Protein AF-A0A850PBF0-F1 (afdb_monomer)

Mean predicted aligned error: 7.0 Å

Sequence (100 aa):
LLALDLDPALPAMRAHGVPELAAVLRGERSLPDAAAAAIAATGRYTKRQATWFAHHPLAAPSATMLLPHRFDLNAQQSERSGGKIVSFVIKQIDAALAPA

Structure (mmCIF, N/CA/C/O backbone):
data_AF-A0A850PBF0-F1
#
_entry.id   AF-A0A850PBF0-F1
#
loop_
_atom_site.group_PDB
_atom_site.id
_atom_site.type_symbol
_atom_site.label_atom_id
_atom_site.label_alt_id
_atom_site.label_comp_id
_atom_site.label_asym_id
_atom_site.label_entity_id
_atom_site.label_seq_id
_atom_site.pdbx_PDB_ins_code
_atom_site.Cartn_x
_atom_site.Cartn_y
_atom_site.Cartn_z
_atom_site.occupancy
_atom_site.B_iso_or_equiv
_atom_site.auth_seq_id
_atom_site.auth_com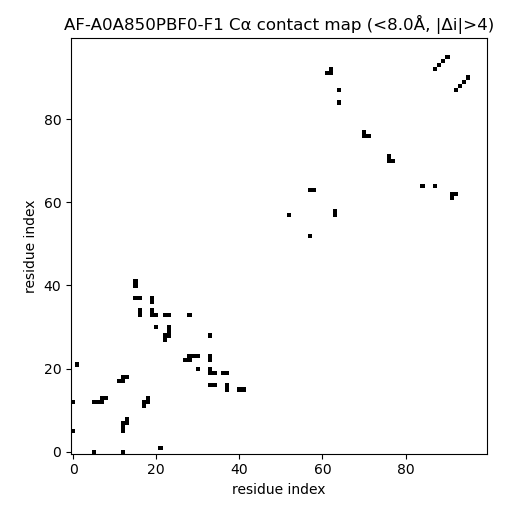p_id
_atom_site.auth_asym_id
_atom_site.auth_atom_id
_atom_site.pdbx_PDB_model_num
ATOM 1 N N . LEU A 1 1 ? -17.783 -7.258 3.471 1.00 87.12 1 LEU A N 1
ATOM 2 C CA . LEU A 1 1 ? -16.780 -8.206 4.012 1.00 87.12 1 LEU A CA 1
ATOM 3 C C . LEU A 1 1 ? -17.152 -8.671 5.411 1.00 87.12 1 LEU A C 1
ATOM 5 O O . LEU A 1 1 ? -17.417 -9.846 5.559 1.00 87.12 1 LEU A O 1
ATOM 9 N N . LEU A 1 2 ? -17.255 -7.786 6.407 1.00 89.00 2 LEU A N 1
ATOM 10 C CA . LEU A 1 2 ? -17.574 -8.190 7.791 1.00 89.00 2 LEU A CA 1
ATOM 11 C C . LEU A 1 2 ? -18.924 -8.903 7.937 1.00 89.00 2 LEU A C 1
ATOM 13 O O . LEU A 1 2 ? -19.013 -9.894 8.642 1.00 89.00 2 LEU A O 1
ATOM 17 N N . ALA A 1 3 ? -19.943 -8.461 7.200 1.00 93.75 3 ALA A N 1
ATOM 18 C CA . ALA A 1 3 ? -21.248 -9.124 7.174 1.00 93.75 3 ALA A CA 1
ATOM 19 C C . ALA A 1 3 ? -21.227 -10.552 6.586 1.00 93.75 3 ALA A C 1
ATOM 21 O O . ALA A 1 3 ? -22.225 -11.251 6.678 1.00 93.75 3 ALA A O 1
ATOM 22 N N . LEU A 1 4 ? -20.124 -10.969 5.951 1.00 94.75 4 LEU A N 1
ATOM 23 C CA . LEU A 1 4 ? -19.960 -12.311 5.383 1.00 94.75 4 LEU A CA 1
ATOM 24 C C . LEU A 1 4 ? -19.273 -13.287 6.355 1.00 94.75 4 LEU A C 1
ATOM 26 O O . LEU A 1 4 ? -19.035 -14.420 5.960 1.00 94.75 4 LEU A O 1
ATOM 30 N N . ASP A 1 5 ? -18.911 -12.834 7.564 1.00 91.94 5 ASP A N 1
ATOM 31 C CA . ASP A 1 5 ? -18.251 -13.627 8.617 1.00 91.94 5 ASP A CA 1
ATOM 32 C C . ASP A 1 5 ? -17.091 -14.502 8.102 1.00 91.94 5 ASP A C 1
ATOM 34 O O . ASP A 1 5 ? -16.985 -15.702 8.342 1.00 91.94 5 ASP A O 1
ATOM 38 N N . LEU A 1 6 ? -16.234 -13.880 7.291 1.00 94.06 6 LEU A N 1
ATOM 39 C CA . LEU A 1 6 ? -15.122 -14.551 6.630 1.00 94.06 6 LEU A CA 1
ATOM 40 C C . LEU A 1 6 ? -13.990 -14.844 7.616 1.00 94.06 6 LEU A C 1
ATOM 42 O O . LEU A 1 6 ? -13.646 -13.992 8.436 1.00 94.06 6 LEU A O 1
ATOM 46 N N . ASP A 1 7 ? -13.330 -15.992 7.437 1.00 93.88 7 ASP A N 1
ATOM 47 C CA . ASP A 1 7 ? -12.102 -16.331 8.160 1.00 93.88 7 ASP A CA 1
ATOM 48 C C . ASP A 1 7 ? -11.065 -15.185 8.030 1.00 93.88 7 ASP A C 1
ATOM 50 O O . ASP A 1 7 ? -10.686 -14.815 6.907 1.00 93.88 7 ASP A O 1
ATOM 54 N N . PRO A 1 8 ? -10.574 -14.618 9.152 1.00 91.00 8 PRO A N 1
ATOM 55 C CA . PRO A 1 8 ? -9.563 -13.562 9.156 1.00 91.00 8 PRO A CA 1
ATOM 56 C C . PRO A 1 8 ? -8.264 -13.900 8.404 1.00 91.00 8 PRO A C 1
ATOM 58 O O . PRO A 1 8 ? -7.544 -12.990 7.985 1.00 91.00 8 PRO A O 1
ATOM 61 N N . ALA A 1 9 ? -7.944 -15.184 8.210 1.00 93.75 9 ALA A N 1
ATOM 62 C CA . ALA A 1 9 ? -6.771 -15.626 7.457 1.00 93.75 9 ALA A CA 1
ATOM 63 C C . ALA A 1 9 ? -6.901 -15.403 5.937 1.00 93.75 9 ALA A C 1
ATOM 65 O O . ALA A 1 9 ? -5.890 -15.397 5.213 1.00 93.75 9 ALA A O 1
ATOM 66 N N . LEU A 1 10 ? -8.116 -15.174 5.427 1.00 96.81 10 LEU A N 1
ATOM 67 C CA . LEU A 1 10 ? -8.352 -14.999 3.997 1.00 96.81 10 LEU A CA 1
ATOM 68 C C . LEU A 1 10 ? -7.648 -13.744 3.453 1.00 96.81 10 LEU A C 1
ATOM 70 O O . LEU A 1 10 ? -7.592 -12.715 4.131 1.00 96.81 10 LEU A O 1
ATOM 74 N N . PRO A 1 11 ? -7.121 -13.778 2.211 1.00 96.12 11 PRO A N 1
ATOM 75 C CA . PRO A 1 11 ? -6.395 -12.645 1.632 1.00 96.12 11 PRO A CA 1
ATOM 76 C C . PRO A 1 11 ? -7.182 -11.331 1.659 1.00 96.12 11 PRO A C 1
ATOM 78 O O . PRO A 1 11 ? -6.623 -10.289 1.992 1.00 96.12 11 PRO A O 1
ATOM 81 N N . ALA A 1 12 ? -8.489 -11.389 1.383 1.00 95.62 12 ALA A N 1
ATOM 82 C CA . ALA A 1 12 ? -9.365 -10.221 1.419 1.00 95.62 12 ALA A CA 1
ATOM 83 C C . ALA A 1 12 ? -9.440 -9.582 2.817 1.00 95.62 12 ALA A C 1
ATOM 85 O O . ALA A 1 12 ? -9.476 -8.360 2.930 1.00 95.62 12 ALA A O 1
ATOM 86 N N . MET A 1 13 ? -9.403 -10.390 3.880 1.00 97.00 13 MET A N 1
ATOM 87 C CA . MET A 1 13 ? -9.459 -9.912 5.267 1.00 97.00 13 MET A CA 1
ATOM 88 C C . MET A 1 13 ? -8.129 -9.312 5.742 1.00 97.00 13 MET A C 1
ATOM 90 O O . MET A 1 13 ? -8.107 -8.518 6.680 1.00 97.00 13 MET A O 1
ATOM 94 N N . ARG A 1 14 ? -7.026 -9.635 5.057 1.00 95.06 14 ARG A N 1
ATOM 95 C CA . ARG A 1 14 ? -5.679 -9.098 5.314 1.00 95.06 14 ARG A CA 1
ATOM 96 C C . ARG A 1 14 ? -5.305 -7.916 4.413 1.00 95.06 14 ARG A C 1
ATOM 98 O O . ARG A 1 14 ? -4.186 -7.403 4.508 1.00 95.06 14 ARG A O 1
ATOM 105 N N . ALA A 1 15 ? -6.204 -7.489 3.527 1.00 95.75 15 ALA A N 1
ATOM 106 C CA . ALA A 1 15 ? -5.985 -6.310 2.699 1.00 95.75 15 ALA A CA 1
ATOM 107 C C . ALA A 1 15 ? -5.802 -5.067 3.583 1.00 95.75 15 ALA A C 1
ATOM 109 O O . ALA A 1 15 ? -6.428 -4.930 4.630 1.00 95.75 15 ALA A O 1
ATOM 110 N N . HIS A 1 16 ? -4.912 -4.164 3.179 1.00 95.81 16 HIS A N 1
ATOM 111 C CA . HIS A 1 16 ? -4.548 -3.009 4.001 1.00 95.81 16 HIS A CA 1
ATOM 112 C C . HIS A 1 16 ? -5.766 -2.091 4.139 1.00 95.81 16 HIS A C 1
ATOM 114 O O . HIS A 1 16 ? -6.431 -1.805 3.146 1.00 95.81 16 HIS A O 1
ATOM 120 N N . GLY A 1 17 ? -6.086 -1.663 5.359 1.00 95.44 17 GLY A N 1
ATOM 121 C CA . GLY A 1 17 ? -7.296 -0.902 5.666 1.00 95.44 17 GLY A CA 1
ATOM 122 C C . GLY A 1 17 ? -8.476 -1.770 6.1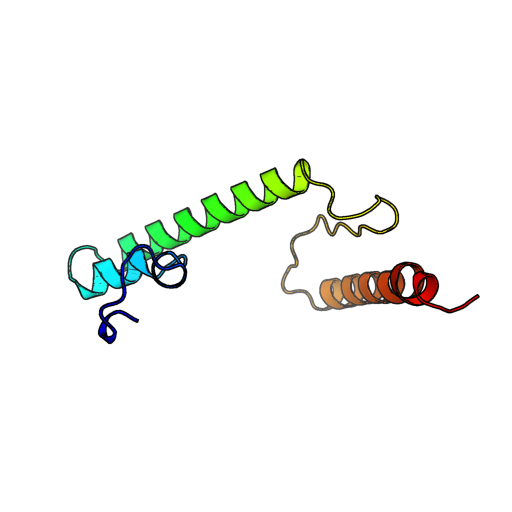09 1.00 95.44 17 GLY A C 1
ATOM 123 O O . GLY A 1 17 ? -9.304 -1.292 6.881 1.00 95.44 17 GLY A O 1
ATOM 124 N N . VAL A 1 18 ? -8.564 -3.040 5.691 1.00 97.00 18 VAL A N 1
ATOM 125 C CA . VAL A 1 18 ? -9.649 -3.940 6.122 1.00 97.00 18 VAL A CA 1
ATOM 126 C C . VAL A 1 18 ? -9.601 -4.222 7.627 1.00 97.00 18 VAL A C 1
ATOM 128 O O . VAL A 1 18 ? -10.613 -3.964 8.283 1.00 97.00 18 VAL A O 1
ATOM 131 N N . PRO A 1 19 ? -8.487 -4.694 8.224 1.00 96.31 19 PRO A N 1
ATOM 132 C CA . PRO A 1 19 ? -8.447 -4.932 9.664 1.00 96.31 19 PRO A CA 1
ATOM 133 C C . PRO A 1 19 ? -8.558 -3.629 10.468 1.00 96.31 19 PRO A C 1
ATOM 135 O O . PRO A 1 19 ? -9.167 -3.626 11.538 1.00 96.31 19 PRO A O 1
ATOM 138 N N . GLU A 1 20 ? -8.032 -2.513 9.954 1.00 97.56 20 GLU A N 1
ATOM 139 C CA . GLU A 1 20 ? -8.120 -1.209 10.611 1.00 97.56 20 GLU A CA 1
ATOM 140 C C . GLU A 1 20 ? -9.556 -0.676 10.665 1.00 97.56 20 GLU A C 1
ATOM 142 O O . GLU A 1 20 ? -10.015 -0.285 11.736 1.00 97.56 20 GLU A O 1
ATOM 147 N N . LEU A 1 21 ? -10.288 -0.699 9.547 1.00 97.19 21 LEU A N 1
ATOM 148 C CA . LEU A 1 21 ? -11.689 -0.265 9.505 1.00 97.19 21 LEU A CA 1
ATOM 149 C C . LEU A 1 21 ? -12.611 -1.243 10.236 1.00 97.19 21 LEU A C 1
ATOM 151 O O . LEU A 1 21 ? -13.586 -0.824 10.857 1.00 97.19 21 LEU A O 1
ATOM 155 N N . ALA A 1 22 ? -12.293 -2.537 10.219 1.00 96.25 22 ALA A N 1
ATOM 156 C CA . ALA A 1 22 ? -13.036 -3.526 10.985 1.00 96.25 22 ALA A CA 1
ATOM 157 C C . ALA A 1 22 ? -12.965 -3.269 12.497 1.00 96.25 22 ALA A C 1
ATOM 159 O O . ALA A 1 22 ? -13.982 -3.391 13.175 1.00 96.25 22 ALA A O 1
ATOM 160 N N . ALA A 1 23 ? -11.803 -2.857 13.014 1.00 96.25 23 ALA A N 1
ATOM 161 C CA . ALA A 1 23 ? -11.654 -2.472 14.417 1.00 96.25 23 ALA A CA 1
ATOM 162 C C . ALA A 1 23 ? -12.512 -1.244 14.779 1.00 96.25 23 ALA A C 1
ATOM 164 O O . ALA A 1 23 ? -13.099 -1.205 15.857 1.00 96.25 23 ALA A O 1
ATOM 165 N N . VAL A 1 24 ? -12.653 -0.273 13.866 1.00 98.19 24 VAL A N 1
ATOM 166 C CA . VAL A 1 24 ? -13.555 0.880 14.061 1.00 98.19 24 VAL A CA 1
ATOM 167 C C . VAL A 1 24 ? -15.008 0.427 14.145 1.00 98.19 24 VAL A C 1
ATOM 169 O O . VAL A 1 24 ? -15.724 0.817 15.061 1.00 98.19 24 VAL A O 1
ATOM 172 N N . LEU A 1 25 ? -15.4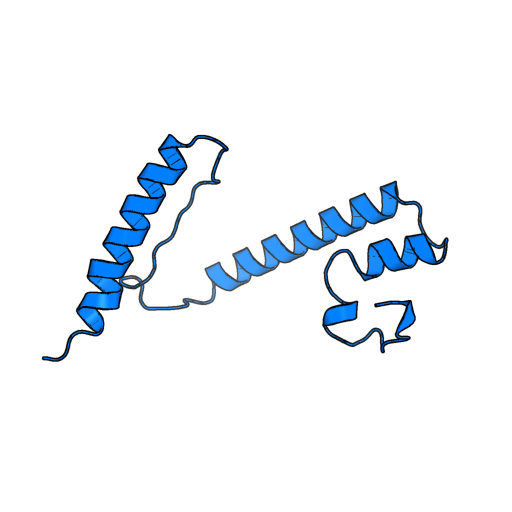38 -0.434 13.220 1.00 96.81 25 LEU A N 1
ATOM 173 C CA . LEU A 1 25 ? -16.814 -0.938 13.182 1.00 96.81 25 LEU A CA 1
AT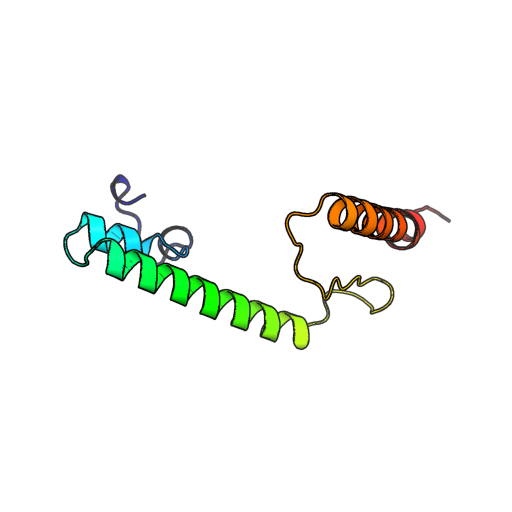OM 174 C C . LEU A 1 25 ? -17.171 -1.796 14.404 1.00 96.81 25 LEU A C 1
ATOM 176 O O . LEU A 1 25 ? -18.343 -1.880 14.759 1.00 96.81 25 LEU A O 1
ATOM 180 N N . ARG A 1 26 ? -16.175 -2.398 15.065 1.00 95.19 26 ARG A N 1
ATOM 181 C CA . ARG A 1 26 ? -16.339 -3.115 16.339 1.00 95.19 26 ARG A CA 1
ATOM 182 C C . ARG A 1 26 ? -16.186 -2.228 17.582 1.00 95.19 26 ARG A C 1
ATOM 184 O O .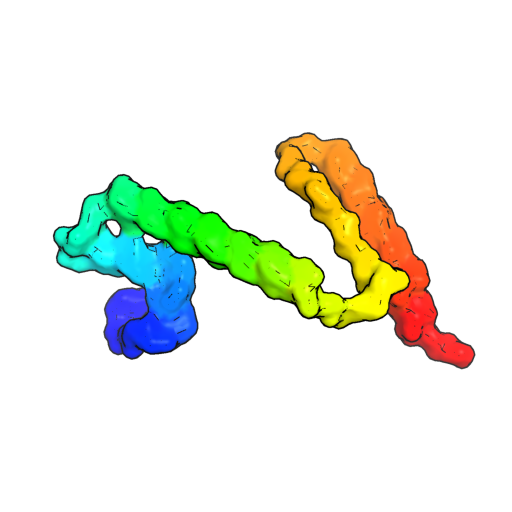 ARG A 1 26 ? -16.346 -2.724 18.690 1.00 95.19 26 ARG A O 1
ATOM 191 N N . GLY A 1 27 ? -15.876 -0.939 17.427 1.00 97.12 27 GLY A N 1
ATOM 192 C CA . GLY A 1 27 ? -15.642 -0.021 18.549 1.00 97.12 27 GLY A CA 1
ATOM 193 C C . GLY A 1 27 ? -14.307 -0.228 19.279 1.00 97.12 27 GLY A C 1
ATOM 194 O O . GLY A 1 27 ? -14.106 0.323 20.355 1.00 97.12 27 GLY A O 1
ATOM 195 N N . GLU A 1 28 ? -13.380 -0.997 18.705 1.00 97.56 28 GLU A N 1
ATOM 196 C CA . GLU A 1 28 ? -12.071 -1.323 19.294 1.00 97.56 28 GLU A CA 1
ATOM 197 C C . GLU A 1 28 ? -11.032 -0.215 19.077 1.00 97.56 28 GLU A C 1
ATOM 199 O O . GLU A 1 28 ? -9.988 -0.187 19.730 1.00 97.56 28 GLU A O 1
ATOM 204 N N . ARG A 1 29 ? -11.272 0.674 18.107 1.00 97.12 29 ARG A N 1
ATOM 205 C CA . ARG A 1 29 ? -10.339 1.732 17.719 1.00 97.12 29 ARG A CA 1
ATOM 206 C C . ARG A 1 29 ? -11.082 2.962 17.207 1.00 97.12 29 ARG A C 1
ATOM 208 O O . ARG A 1 29 ? -12.108 2.838 16.543 1.00 97.12 29 ARG A O 1
ATOM 215 N N . SER A 1 30 ? -10.531 4.149 17.459 1.00 98.50 30 SER A N 1
ATOM 216 C CA . SER A 1 30 ? -11.026 5.386 16.854 1.00 98.50 30 SER A CA 1
ATOM 217 C C . SER A 1 30 ? -10.744 5.424 15.343 1.00 98.50 30 SER A C 1
ATOM 219 O O . SER A 1 30 ? -9.781 4.826 14.853 1.00 98.50 30 SER A O 1
ATOM 221 N N . LEU A 1 31 ? -11.563 6.154 14.581 1.00 98.38 31 LEU A N 1
ATOM 222 C CA . LEU A 1 31 ? -11.326 6.3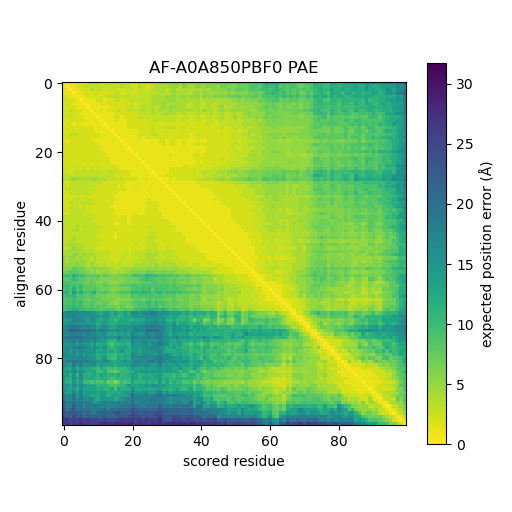39 13.147 1.00 98.38 31 LEU A CA 1
ATOM 223 C C . LEU A 1 31 ? -9.960 7.004 12.846 1.00 98.38 31 LEU A C 1
ATOM 225 O O . LEU A 1 31 ? -9.264 6.505 11.958 1.00 98.38 31 LEU A O 1
ATOM 229 N N . PRO A 1 32 ? -9.518 8.053 13.578 1.00 98.50 32 PRO A N 1
ATOM 230 C CA . PRO A 1 32 ? -8.181 8.626 13.398 1.00 98.50 32 PRO A CA 1
ATOM 231 C C . PRO A 1 32 ? -7.043 7.620 13.617 1.00 98.50 32 PRO A C 1
ATOM 233 O O . PRO A 1 32 ? -6.128 7.538 12.794 1.00 98.50 32 PRO A O 1
ATOM 236 N N . ASP A 1 33 ? -7.116 6.803 14.671 1.00 98.38 33 ASP A N 1
ATOM 237 C CA . ASP A 1 33 ? -6.073 5.811 14.962 1.00 98.38 33 ASP A CA 1
ATOM 238 C C . ASP A 1 33 ? -6.054 4.692 13.914 1.00 98.38 33 ASP A C 1
ATOM 240 O O . ASP A 1 33 ? -4.995 4.186 13.532 1.00 98.38 33 ASP A O 1
ATOM 244 N N . ALA A 1 34 ? -7.229 4.292 13.421 1.00 98.38 34 ALA A N 1
ATOM 245 C CA . ALA A 1 34 ? -7.343 3.325 12.337 1.00 98.38 34 ALA A CA 1
ATOM 246 C C . ALA A 1 34 ? -6.731 3.859 11.036 1.00 98.38 34 ALA A C 1
ATOM 248 O O . ALA A 1 34 ? -5.975 3.139 10.381 1.00 98.38 34 ALA A O 1
ATOM 249 N N . ALA A 1 35 ? -6.983 5.127 10.700 1.00 98.19 35 ALA A N 1
ATOM 250 C CA . ALA A 1 35 ? -6.381 5.77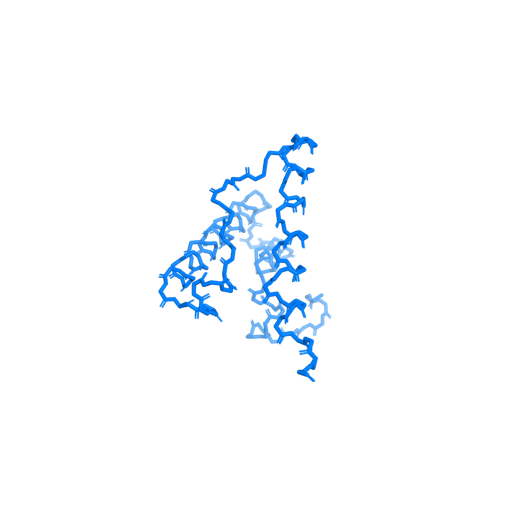8 9.541 1.00 98.19 35 ALA A CA 1
ATOM 251 C C . ALA A 1 35 ? -4.849 5.832 9.653 1.00 98.19 35 ALA A C 1
ATOM 253 O O . ALA A 1 35 ? -4.148 5.436 8.718 1.00 98.19 35 ALA A O 1
ATOM 254 N N . ALA A 1 36 ? -4.317 6.240 10.810 1.00 98.19 36 ALA A N 1
ATOM 255 C CA . ALA A 1 36 ? -2.875 6.265 11.053 1.00 98.19 36 ALA A CA 1
ATOM 256 C C . ALA A 1 36 ? -2.242 4.869 10.903 1.00 98.19 36 ALA A C 1
ATOM 258 O O . ALA A 1 36 ? -1.200 4.711 10.257 1.00 98.19 36 ALA A O 1
ATOM 259 N N . ALA A 1 37 ? -2.898 3.835 11.437 1.00 97.69 37 ALA A N 1
ATOM 260 C CA . ALA A 1 37 ? -2.440 2.456 11.307 1.00 97.69 37 ALA A CA 1
ATOM 261 C C . ALA A 1 37 ? -2.439 1.965 9.850 1.00 97.69 37 ALA A C 1
ATOM 263 O O . ALA A 1 37 ? -1.455 1.352 9.425 1.00 97.69 37 ALA A O 1
ATOM 264 N N . ALA A 1 38 ? -3.486 2.279 9.080 1.00 97.56 38 ALA A N 1
ATOM 265 C CA . ALA A 1 38 ? -3.603 1.894 7.676 1.00 97.56 38 ALA A CA 1
ATOM 266 C C . ALA A 1 38 ? -2.531 2.581 6.813 1.00 97.56 38 ALA A C 1
ATOM 268 O O . ALA A 1 38 ? -1.868 1.926 6.007 1.00 97.56 38 ALA A O 1
ATOM 269 N N . ILE A 1 39 ? -2.278 3.878 7.036 1.00 97.94 39 ILE A N 1
ATOM 270 C CA . ILE A 1 39 ? -1.188 4.620 6.379 1.00 97.94 39 ILE A CA 1
ATOM 271 C C . ILE A 1 39 ? 0.159 3.952 6.676 1.00 97.94 39 ILE A C 1
ATOM 273 O O . ILE A 1 39 ? 0.945 3.682 5.762 1.00 97.94 39 ILE A O 1
ATOM 277 N N . ALA A 1 40 ? 0.420 3.630 7.945 1.00 97.69 40 ALA A N 1
ATOM 278 C CA . ALA A 1 40 ? 1.657 2.969 8.339 1.00 97.69 40 ALA A CA 1
ATOM 279 C C . ALA A 1 40 ? 1.790 1.563 7.719 1.00 97.69 40 ALA A C 1
ATOM 281 O O . ALA A 1 40 ? 2.886 1.172 7.310 1.00 97.69 40 ALA A O 1
ATOM 282 N N . ALA A 1 41 ? 0.694 0.802 7.617 1.00 97.00 41 ALA A N 1
ATOM 283 C CA . ALA A 1 41 ? 0.672 -0.508 6.968 1.00 97.00 41 ALA A CA 1
ATOM 284 C C . ALA A 1 41 ? 1.035 -0.413 5.479 1.00 97.00 41 ALA A C 1
ATOM 286 O O . ALA A 1 41 ? 1.923 -1.142 5.026 1.00 97.00 41 ALA A O 1
ATOM 287 N N . THR A 1 42 ? 0.439 0.538 4.758 1.00 97.38 42 THR A N 1
ATOM 288 C CA . THR A 1 42 ? 0.763 0.840 3.356 1.00 97.38 42 THR A CA 1
ATOM 289 C C . THR A 1 42 ? 2.224 1.240 3.194 1.00 97.38 42 THR A C 1
ATOM 291 O O . THR A 1 42 ? 2.924 0.658 2.370 1.00 97.38 42 THR A O 1
ATOM 294 N N . GLY A 1 43 ? 2.745 2.136 4.039 1.00 97.12 43 GLY A N 1
ATOM 295 C CA . GLY A 1 43 ? 4.161 2.517 4.007 1.00 97.12 43 GLY A CA 1
ATOM 296 C C . GLY A 1 43 ? 5.111 1.328 4.208 1.00 97.12 43 GLY A C 1
ATOM 297 O O . GLY A 1 43 ? 6.083 1.167 3.463 1.00 97.12 43 GLY A O 1
ATOM 298 N N . ARG A 1 44 ? 4.812 0.439 5.170 1.00 97.19 44 ARG A N 1
ATOM 299 C CA . ARG A 1 44 ? 5.584 -0.800 5.385 1.00 97.19 44 ARG A CA 1
ATOM 300 C C . ARG A 1 44 ? 5.542 -1.720 4.164 1.00 97.19 44 ARG A C 1
ATOM 302 O O . ARG A 1 44 ? 6.564 -2.316 3.829 1.00 97.19 44 ARG A O 1
ATOM 309 N N . TYR A 1 45 ? 4.390 -1.854 3.513 1.00 96.81 45 TYR A N 1
ATOM 310 C CA . TYR A 1 45 ? 4.254 -2.680 2.315 1.00 96.81 45 TYR A CA 1
ATOM 311 C C . TYR A 1 45 ? 5.009 -2.114 1.121 1.00 96.81 45 TYR A C 1
ATOM 313 O O . TYR A 1 45 ? 5.778 -2.850 0.508 1.00 96.81 45 TYR A O 1
ATOM 321 N N . THR A 1 46 ? 4.904 -0.810 0.870 1.00 95.81 46 THR A N 1
ATOM 322 C CA . THR A 1 46 ? 5.681 -0.129 -0.170 1.00 95.81 46 THR A CA 1
ATOM 323 C C . THR A 1 46 ? 7.182 -0.325 0.037 1.00 95.81 46 THR A C 1
ATOM 325 O O . THR A 1 46 ? 7.900 -0.633 -0.912 1.00 95.81 46 THR A O 1
ATOM 328 N N . LYS A 1 47 ? 7.673 -0.242 1.284 1.00 96.31 47 LYS A N 1
ATOM 329 C CA . LYS A 1 47 ? 9.082 -0.535 1.595 1.00 96.31 47 LYS A CA 1
ATOM 330 C C . LYS A 1 47 ? 9.455 -1.980 1.258 1.00 96.31 47 LYS A C 1
ATOM 332 O O . LYS A 1 47 ? 10.494 -2.204 0.646 1.00 96.31 47 LYS A O 1
ATOM 337 N N . ARG A 1 48 ? 8.610 -2.954 1.618 1.00 97.12 48 ARG A N 1
ATOM 338 C CA . ARG A 1 48 ? 8.838 -4.365 1.261 1.00 97.12 48 ARG A CA 1
ATOM 339 C C . ARG A 1 48 ? 8.854 -4.576 -0.251 1.00 97.12 48 ARG A C 1
ATOM 341 O O . ARG A 1 48 ? 9.732 -5.285 -0.722 1.00 97.12 48 ARG A O 1
ATOM 348 N N . GLN A 1 49 ? 7.940 -3.955 -0.999 1.00 96.19 49 GLN A N 1
ATOM 349 C CA . GLN A 1 49 ? 7.941 -4.024 -2.463 1.00 96.19 49 GLN A CA 1
ATOM 350 C C . GLN A 1 49 ? 9.232 -3.450 -3.049 1.00 96.19 49 GLN A C 1
ATOM 352 O O . GLN A 1 49 ? 9.866 -4.110 -3.865 1.00 96.19 49 GLN A O 1
ATOM 357 N N . ALA A 1 50 ? 9.665 -2.274 -2.586 1.00 92.25 50 ALA A N 1
ATOM 358 C CA . ALA A 1 50 ? 10.920 -1.672 -3.027 1.00 92.25 50 ALA A CA 1
ATOM 359 C C . ALA A 1 50 ? 12.120 -2.595 -2.756 1.00 92.25 50 ALA A C 1
ATOM 361 O O . ALA A 1 50 ? 12.932 -2.828 -3.648 1.00 92.25 50 ALA A O 1
ATOM 362 N N . THR A 1 51 ? 12.205 -3.177 -1.554 1.00 95.88 51 THR A N 1
ATOM 363 C CA . THR A 1 51 ? 13.243 -4.165 -1.230 1.00 95.88 51 THR A CA 1
ATOM 364 C C . THR A 1 51 ? 13.149 -5.400 -2.120 1.00 95.88 51 THR A C 1
ATOM 366 O O . THR A 1 51 ? 14.177 -5.869 -2.593 1.00 95.88 51 THR A O 1
ATOM 369 N N . TRP A 1 52 ? 11.952 -5.932 -2.369 1.00 96.44 52 TRP A N 1
ATOM 370 C CA . TRP A 1 52 ? 11.782 -7.118 -3.202 1.00 96.44 52 TRP A CA 1
ATOM 371 C C . TRP A 1 52 ? 12.263 -6.856 -4.634 1.00 96.44 52 TRP A C 1
ATOM 373 O O . TRP A 1 52 ? 13.148 -7.568 -5.099 1.00 96.44 52 TRP A O 1
ATOM 383 N N . PHE A 1 53 ? 11.799 -5.780 -5.280 1.00 92.31 53 PHE A N 1
ATOM 384 C CA . PHE A 1 53 ? 12.215 -5.425 -6.643 1.00 92.31 53 PHE A CA 1
ATOM 385 C C . PHE A 1 53 ? 13.712 -5.120 -6.761 1.00 92.31 53 PHE A C 1
ATOM 387 O O . PHE A 1 53 ? 14.318 -5.460 -7.771 1.00 92.31 53 PHE A O 1
ATOM 394 N N . ALA A 1 54 ? 14.333 -4.533 -5.732 1.00 89.50 54 ALA A N 1
ATOM 395 C CA . ALA A 1 54 ? 15.774 -4.274 -5.735 1.00 89.50 54 ALA A CA 1
ATOM 396 C C . ALA A 1 54 ? 16.627 -5.558 -5.768 1.00 89.50 54 ALA A C 1
ATOM 398 O O . ALA A 1 54 ? 17.767 -5.513 -6.219 1.00 89.50 54 ALA A O 1
ATOM 399 N N . HIS A 1 55 ? 16.085 -6.689 -5.305 1.00 93.62 55 HIS A N 1
ATOM 400 C CA . HIS A 1 55 ? 16.808 -7.964 -5.222 1.00 93.62 55 HIS A CA 1
ATOM 401 C C . HIS A 1 55 ? 16.260 -9.049 -6.161 1.00 93.62 55 HIS A C 1
ATOM 403 O O . HIS A 1 55 ? 16.831 -10.133 -6.221 1.00 93.62 55 HIS A O 1
ATOM 409 N N . HIS A 1 56 ? 15.168 -8.783 -6.883 1.00 93.56 56 HIS A N 1
ATOM 410 C CA . HIS A 1 56 ? 14.507 -9.757 -7.755 1.00 93.56 56 HIS A CA 1
ATOM 411 C C . HIS A 1 56 ? 14.287 -9.147 -9.144 1.00 93.56 56 HIS A C 1
ATOM 413 O O . HIS A 1 56 ? 13.262 -8.499 -9.378 1.00 93.56 56 HIS A O 1
ATOM 419 N N . PRO A 1 57 ? 15.241 -9.338 -10.075 1.00 90.75 57 PRO A N 1
ATOM 420 C CA . PRO A 1 57 ? 15.062 -8.936 -11.463 1.00 90.75 57 PRO A CA 1
ATOM 421 C C . PRO A 1 57 ? 13.822 -9.616 -12.055 1.00 90.75 57 PRO A C 1
ATOM 423 O O . PRO A 1 57 ? 13.698 -10.837 -12.005 1.00 90.75 57 PRO A O 1
ATOM 426 N N . LEU A 1 58 ? 12.905 -8.827 -12.615 1.00 89.81 58 LEU A N 1
ATOM 427 C CA . LEU A 1 58 ? 11.700 -9.346 -13.275 1.00 89.81 58 LEU A CA 1
ATOM 428 C C . LEU A 1 58 ? 11.970 -9.813 -14.712 1.00 89.81 58 LEU A C 1
ATOM 430 O O . LEU A 1 58 ? 11.258 -10.668 -15.229 1.00 89.81 58 LEU A O 1
ATOM 434 N N . ALA A 1 59 ? 12.970 -9.217 -15.361 1.00 89.88 59 ALA A N 1
ATOM 435 C CA . ALA A 1 59 ? 13.361 -9.476 -16.739 1.00 89.88 59 ALA A CA 1
ATOM 436 C C . ALA A 1 59 ? 14.845 -9.123 -16.938 1.00 89.88 59 ALA A C 1
ATOM 438 O O . ALA A 1 59 ? 15.504 -8.599 -16.034 1.00 89.88 59 ALA A O 1
ATOM 439 N N . ALA A 1 60 ? 15.374 -9.372 -18.139 1.00 89.25 60 ALA A N 1
ATOM 440 C CA . ALA A 1 60 ? 16.693 -8.876 -18.519 1.00 89.25 60 ALA A CA 1
ATOM 441 C C . ALA A 1 60 ? 16.754 -7.334 -18.400 1.00 89.25 60 ALA A C 1
ATOM 443 O O . ALA A 1 60 ? 15.737 -6.666 -18.620 1.00 89.25 60 ALA A O 1
ATOM 444 N N . PRO A 1 61 ? 17.927 -6.731 -18.117 1.00 87.38 61 PRO A N 1
ATOM 445 C CA . PRO A 1 61 ? 18.053 -5.275 -18.008 1.00 87.38 61 PRO A CA 1
ATOM 446 C C . PRO A 1 61 ? 17.565 -4.517 -19.252 1.00 87.38 61 PRO A C 1
ATOM 448 O O . PRO A 1 61 ? 16.948 -3.465 -19.131 1.00 87.38 61 PRO A O 1
ATOM 451 N N . SER A 1 62 ? 17.775 -5.078 -20.447 1.00 86.19 62 SER A N 1
ATOM 452 C CA . SER A 1 62 ? 17.303 -4.519 -21.723 1.00 86.19 62 SER A CA 1
ATOM 453 C C . SER A 1 62 ? 15.778 -4.546 -21.893 1.00 86.19 62 SER A C 1
ATOM 455 O O . SER A 1 62 ? 15.240 -3.782 -22.693 1.00 86.19 62 SER A O 1
ATOM 457 N N . ALA A 1 63 ? 15.089 -5.403 -21.141 1.00 87.75 63 ALA A N 1
ATOM 458 C CA . ALA A 1 63 ? 13.636 -5.547 -21.108 1.00 87.75 63 ALA A CA 1
ATOM 459 C C . ALA A 1 63 ? 13.028 -4.952 -19.823 1.00 87.75 63 ALA A C 1
ATOM 461 O O . ALA A 1 63 ? 11.907 -5.285 -19.450 1.00 87.75 63 ALA A O 1
ATOM 462 N N . THR A 1 64 ? 13.760 -4.070 -19.134 1.00 88.75 64 THR A N 1
ATOM 463 C CA . THR A 1 64 ? 13.300 -3.405 -17.912 1.00 88.75 64 THR A CA 1
ATOM 464 C C . THR A 1 64 ? 13.347 -1.889 -18.086 1.00 88.75 64 THR A C 1
ATOM 466 O O . THR A 1 64 ? 14.390 -1.323 -18.403 1.00 88.75 64 THR A O 1
ATOM 469 N N . MET A 1 65 ? 12.228 -1.211 -17.822 1.00 86.75 65 MET A N 1
ATOM 470 C CA . MET A 1 65 ? 12.166 0.250 -17.736 1.00 86.75 65 MET A CA 1
ATOM 471 C C . MET A 1 65 ? 11.910 0.673 -16.289 1.00 86.75 65 MET A C 1
ATOM 473 O O . MET A 1 65 ? 10.862 0.369 -15.724 1.00 86.75 65 MET A O 1
ATOM 477 N N . LEU A 1 66 ? 12.851 1.414 -15.702 1.00 84.75 66 LEU A N 1
ATOM 478 C CA . LEU A 1 66 ? 12.686 2.033 -14.387 1.00 84.75 66 LEU A CA 1
ATOM 479 C C . LEU A 1 66 ? 12.339 3.514 -14.546 1.00 84.75 66 LEU A C 1
ATOM 481 O O . LEU A 1 66 ? 13.033 4.256 -15.241 1.00 84.75 66 LEU A O 1
ATOM 485 N N . LEU A 1 67 ? 11.279 3.949 -13.867 1.00 83.06 67 LEU A N 1
ATOM 486 C CA . LEU A 1 67 ? 10.886 5.353 -13.761 1.00 83.06 67 LEU A CA 1
ATOM 487 C C . LEU A 1 67 ? 11.221 5.833 -12.339 1.00 83.06 67 LEU A C 1
ATOM 489 O O . LEU A 1 67 ? 10.453 5.573 -11.416 1.00 83.06 67 LEU A O 1
ATOM 493 N N . PRO A 1 68 ? 12.378 6.490 -12.122 1.00 73.62 68 PRO A N 1
ATOM 494 C CA . PRO A 1 68 ? 12.869 6.808 -10.778 1.00 73.62 68 PRO A CA 1
ATOM 495 C C . PRO A 1 68 ? 12.176 8.020 -10.136 1.00 73.62 68 PRO A C 1
ATOM 497 O O . PRO A 1 68 ? 12.447 8.347 -8.981 1.00 73.62 68 PRO A O 1
ATOM 500 N N . HIS A 1 69 ? 11.306 8.713 -10.870 1.00 73.19 69 HIS A N 1
ATOM 501 C CA . HIS A 1 69 ? 10.642 9.920 -10.397 1.00 73.19 69 HIS A CA 1
ATOM 502 C C . HIS A 1 69 ? 9.244 9.606 -9.878 1.00 73.19 69 HIS A C 1
ATOM 504 O O . HIS A 1 69 ? 8.527 8.773 -10.430 1.00 73.19 69 HIS A O 1
ATOM 510 N N . ARG A 1 70 ? 8.841 10.318 -8.823 1.00 72.81 70 ARG A N 1
ATOM 511 C CA . ARG A 1 70 ? 7.430 10.382 -8.449 1.00 72.81 70 ARG A CA 1
ATOM 512 C C . ARG A 1 70 ? 6.708 11.195 -9.512 1.00 72.81 70 ARG A C 1
ATOM 514 O O . ARG A 1 70 ? 7.190 12.263 -9.874 1.00 72.81 70 ARG A O 1
ATOM 521 N N . PHE A 1 71 ? 5.570 10.694 -9.971 1.00 72.88 71 PHE A N 1
ATOM 522 C CA . PHE A 1 71 ? 4.655 11.498 -10.765 1.00 72.88 71 PHE A CA 1
ATOM 523 C C . PHE A 1 71 ? 4.139 12.630 -9.884 1.00 72.88 71 PHE A C 1
ATOM 525 O O . PHE A 1 71 ? 3.586 12.379 -8.810 1.00 72.88 71 PHE A O 1
ATOM 532 N N . ASP A 1 72 ? 4.365 13.866 -10.307 1.00 73.19 72 ASP A N 1
ATOM 533 C CA . ASP A 1 72 ? 3.586 14.981 -9.798 1.00 73.19 72 ASP A CA 1
ATOM 534 C C . ASP A 1 72 ? 2.261 15.085 -10.578 1.00 73.19 72 ASP A C 1
ATOM 536 O O . ASP A 1 72 ? 1.959 14.281 -11.464 1.00 73.19 72 ASP A O 1
ATOM 540 N N . LEU A 1 73 ? 1.431 16.062 -10.218 1.00 71.94 73 LEU A N 1
ATOM 541 C CA . LEU A 1 73 ? 0.155 16.307 -10.894 1.00 71.94 73 LEU A CA 1
ATOM 542 C C . LEU A 1 73 ? 0.321 17.098 -12.209 1.00 71.94 73 LEU A C 1
ATOM 544 O O . LEU A 1 73 ? -0.662 17.616 -12.735 1.00 71.94 73 LEU A O 1
ATOM 548 N N . ASN A 1 74 ? 1.539 17.230 -12.749 1.00 78.00 74 ASN A N 1
ATOM 549 C CA . ASN A 1 74 ? 1.792 17.953 -13.991 1.00 78.00 74 ASN A CA 1
ATOM 550 C C . ASN A 1 74 ? 1.526 17.065 -15.217 1.00 78.00 74 ASN A C 1
ATOM 552 O O . ASN A 1 74 ? 2.188 16.047 -15.442 1.00 78.00 74 ASN A O 1
ATOM 556 N N . ALA A 1 75 ? 0.612 17.515 -16.079 1.00 75.94 75 ALA A N 1
ATOM 557 C CA . ALA A 1 75 ? 0.288 16.855 -17.341 1.00 75.94 75 ALA A CA 1
ATOM 558 C C . ALA A 1 75 ? 1.521 16.640 -18.242 1.00 75.94 75 ALA A C 1
ATOM 560 O O . ALA A 1 75 ? 1.671 15.572 -18.832 1.00 75.94 75 ALA A O 1
ATOM 561 N N . GLN A 1 76 ? 2.466 17.585 -18.270 1.00 76.94 76 GLN A N 1
ATOM 562 C CA . GLN A 1 76 ? 3.671 17.491 -19.099 1.00 76.94 76 GLN A CA 1
ATOM 563 C C . GLN A 1 76 ? 4.574 16.307 -18.701 1.00 76.94 76 GLN A C 1
ATOM 565 O O . GLN A 1 76 ? 5.219 15.690 -19.554 1.00 76.94 76 GLN A O 1
ATOM 570 N N . GLN A 1 77 ? 4.630 15.954 -17.410 1.00 70.75 77 GLN A N 1
ATOM 571 C CA . GLN A 1 77 ? 5.388 14.783 -16.955 1.00 70.75 77 GLN A CA 1
ATOM 572 C C . GLN A 1 77 ? 4.705 13.474 -17.348 1.00 70.75 77 GLN A C 1
ATOM 574 O O . GLN A 1 77 ? 5.393 12.520 -17.730 1.00 70.75 77 GLN A O 1
ATOM 579 N N . SER A 1 78 ? 3.372 13.444 -17.292 1.00 71.44 78 SER A N 1
ATOM 580 C CA . SER A 1 78 ? 2.564 12.317 -17.762 1.00 71.44 78 SER A CA 1
ATOM 581 C C . SER A 1 78 ? 2.769 12.082 -19.261 1.00 71.44 78 SER A C 1
ATOM 583 O O . SER A 1 78 ? 3.125 10.976 -19.663 1.00 71.44 78 SER A O 1
ATOM 585 N N . GLU A 1 79 ? 2.683 13.136 -20.077 1.00 78.81 79 GLU A N 1
ATOM 586 C CA . GLU A 1 79 ? 2.885 13.072 -21.531 1.00 78.81 79 GLU A CA 1
ATOM 587 C C . GLU A 1 79 ? 4.287 12.572 -21.897 1.00 78.81 79 GLU A C 1
ATOM 589 O O . GLU A 1 79 ? 4.447 11.627 -22.677 1.00 78.81 79 GLU A O 1
ATOM 594 N N . ARG A 1 80 ? 5.330 13.149 -21.282 1.00 77.50 80 ARG A N 1
ATOM 595 C CA . ARG A 1 80 ? 6.717 12.734 -21.538 1.00 77.50 80 ARG A CA 1
ATOM 596 C C . ARG A 1 80 ? 6.977 11.291 -21.104 1.00 77.50 80 ARG A C 1
ATOM 598 O O . ARG A 1 80 ? 7.733 10.582 -21.771 1.00 77.50 80 ARG A O 1
ATOM 605 N N . SER A 1 81 ? 6.401 10.859 -19.984 1.00 80.31 81 SER A N 1
ATOM 606 C CA . SER A 1 81 ? 6.554 9.483 -19.495 1.00 80.31 81 SER A CA 1
ATOM 607 C C . SER A 1 81 ? 5.785 8.497 -20.370 1.00 80.31 81 SER A C 1
ATOM 609 O O . SER A 1 81 ? 6.333 7.453 -20.716 1.00 80.31 81 SER A O 1
ATOM 611 N N . GLY A 1 82 ? 4.581 8.863 -20.818 1.00 80.25 82 GLY A N 1
ATOM 612 C CA . GLY A 1 82 ? 3.780 8.085 -21.761 1.00 80.25 82 GLY A CA 1
ATOM 613 C C . GLY A 1 82 ? 4.530 7.805 -23.061 1.00 80.25 82 GLY A C 1
ATOM 614 O O . GLY A 1 82 ? 4.648 6.649 -23.460 1.00 80.25 82 GLY A O 1
ATOM 615 N N . GLY A 1 83 ? 5.148 8.826 -23.667 1.00 83.62 83 GLY A N 1
ATOM 616 C CA . GLY A 1 83 ? 5.955 8.643 -24.880 1.00 83.62 83 GLY A CA 1
ATOM 617 C C . GLY A 1 83 ? 7.130 7.671 -24.697 1.00 83.62 83 GLY A C 1
ATOM 618 O O . GLY A 1 83 ? 7.410 6.858 -25.580 1.00 83.62 83 GLY A O 1
ATOM 619 N N . LYS A 1 84 ? 7.797 7.699 -23.533 1.00 83.25 84 LYS A N 1
ATOM 620 C CA . LYS A 1 84 ? 8.875 6.747 -23.206 1.00 83.25 84 LYS A CA 1
ATOM 621 C C . LYS A 1 84 ? 8.350 5.322 -23.053 1.00 83.25 84 LYS A C 1
ATOM 623 O O . LYS A 1 84 ? 8.955 4.410 -23.610 1.00 83.25 84 LYS A O 1
ATOM 628 N N . ILE A 1 85 ? 7.240 5.146 -22.335 1.00 86.31 85 ILE A N 1
ATOM 629 C CA . ILE A 1 85 ? 6.612 3.838 -22.114 1.00 86.31 85 ILE A CA 1
ATOM 630 C C . ILE A 1 85 ? 6.193 3.229 -23.454 1.00 86.31 85 ILE A C 1
ATOM 632 O O . ILE A 1 85 ? 6.599 2.112 -23.761 1.00 86.31 85 ILE A O 1
ATOM 636 N N . VAL A 1 86 ? 5.463 3.979 -24.286 1.00 87.12 86 VAL A N 1
ATOM 637 C CA . VAL A 1 86 ? 5.005 3.509 -25.604 1.00 87.12 86 VAL A CA 1
ATOM 638 C C . VAL A 1 86 ? 6.190 3.132 -26.496 1.00 87.12 86 VAL A C 1
ATOM 640 O O . VAL A 1 86 ? 6.209 2.048 -27.070 1.00 87.12 86 VAL A O 1
ATOM 643 N N . SER A 1 87 ? 7.217 3.986 -26.567 1.00 85.75 87 SER A N 1
ATOM 644 C CA . SER A 1 87 ? 8.429 3.709 -27.352 1.00 85.75 87 SER A CA 1
ATOM 645 C C . SER A 1 87 ? 9.144 2.432 -26.896 1.00 85.75 87 SER A C 1
ATOM 647 O O . SER A 1 87 ? 9.626 1.669 -27.730 1.00 85.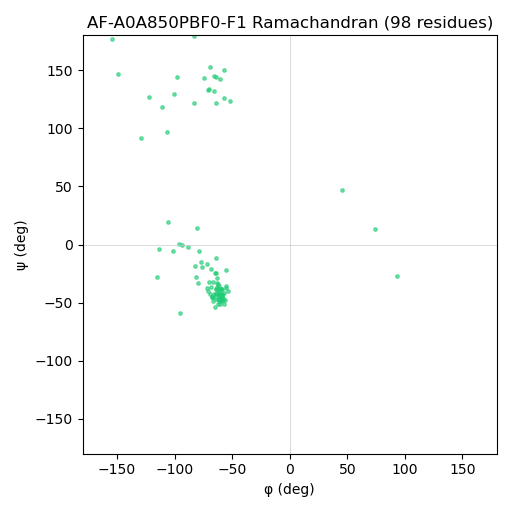75 87 SER A O 1
ATOM 649 N N . PHE A 1 88 ? 9.190 2.168 -25.588 1.00 86.81 88 PHE A N 1
ATOM 650 C CA . PHE A 1 88 ? 9.765 0.938 -25.044 1.00 86.81 88 PHE A CA 1
ATOM 651 C C . PHE A 1 88 ? 8.947 -0.302 -25.391 1.00 86.81 88 PHE A C 1
ATOM 653 O O . PHE A 1 88 ? 9.536 -1.288 -25.826 1.00 86.81 88 PHE A O 1
ATOM 660 N N . VAL A 1 89 ? 7.619 -0.246 -25.256 1.00 86.19 89 VAL A N 1
ATOM 661 C CA . VAL A 1 89 ? 6.737 -1.362 -25.634 1.00 86.19 89 VAL A CA 1
ATOM 662 C C . VAL A 1 89 ? 6.956 -1.721 -27.103 1.00 86.19 89 VAL A C 1
ATOM 664 O O . VAL A 1 89 ? 7.312 -2.857 -27.396 1.00 86.19 89 VAL A O 1
ATOM 667 N N . ILE A 1 90 ? 6.898 -0.735 -28.002 1.00 86.88 90 ILE A N 1
ATOM 668 C CA . ILE A 1 90 ? 7.078 -0.966 -29.442 1.00 86.88 90 ILE A CA 1
ATOM 669 C C . ILE A 1 90 ? 8.458 -1.569 -29.745 1.00 86.88 90 ILE A C 1
ATOM 671 O O . ILE A 1 90 ? 8.577 -2.533 -30.497 1.00 86.88 90 ILE A O 1
ATOM 675 N N . LYS A 1 91 ? 9.528 -0.999 -29.177 1.00 84.88 91 LYS A N 1
ATOM 676 C CA . LYS A 1 91 ? 10.902 -1.373 -29.551 1.00 84.88 91 LYS A CA 1
ATOM 677 C C . LYS A 1 91 ? 11.400 -2.657 -28.905 1.00 84.88 91 LYS A C 1
ATOM 679 O O . LYS A 1 91 ? 12.217 -3.334 -29.511 1.00 84.88 91 LYS A O 1
ATOM 684 N N . GLN A 1 92 ? 10.970 -2.953 -27.681 1.00 81.44 92 GLN A N 1
ATOM 685 C CA . GLN A 1 92 ? 11.553 -4.031 -26.878 1.00 81.44 92 GLN A CA 1
ATOM 686 C C . GLN A 1 92 ? 10.576 -5.171 -26.601 1.00 81.44 92 GLN A C 1
ATOM 688 O O . GLN A 1 92 ? 11.029 -6.295 -26.413 1.00 81.44 92 GLN A O 1
ATOM 693 N N . ILE A 1 93 ? 9.267 -4.903 -26.564 1.00 79.12 93 ILE A N 1
ATOM 694 C CA . ILE A 1 93 ? 8.252 -5.941 -26.355 1.00 79.12 93 ILE A CA 1
ATOM 695 C C . ILE A 1 93 ? 7.718 -6.403 -27.710 1.00 79.12 93 ILE A C 1
ATOM 697 O O . ILE A 1 93 ? 7.891 -7.566 -28.059 1.00 79.12 93 ILE A O 1
ATOM 701 N N . ASP A 1 94 ? 7.154 -5.497 -28.509 1.00 81.75 94 ASP A N 1
ATOM 702 C CA . ASP A 1 94 ? 6.483 -5.867 -29.762 1.00 81.75 94 ASP A CA 1
ATOM 703 C C . ASP A 1 94 ? 7.479 -6.353 -30.821 1.00 81.75 94 ASP A C 1
ATOM 705 O O . ASP A 1 94 ? 7.255 -7.381 -31.457 1.00 81.75 94 ASP A O 1
ATOM 709 N N . ALA A 1 95 ? 8.624 -5.679 -30.972 1.00 74.69 95 ALA A N 1
ATOM 710 C CA . ALA A 1 95 ? 9.672 -6.123 -31.894 1.00 74.69 95 ALA A CA 1
ATOM 711 C C . ALA A 1 95 ? 10.268 -7.493 -31.517 1.00 74.69 95 ALA A C 1
ATOM 713 O O . ALA A 1 95 ? 10.702 -8.229 -32.397 1.00 74.69 95 ALA A O 1
ATOM 714 N N . ALA A 1 96 ? 10.266 -7.857 -30.229 1.00 68.00 96 ALA A N 1
ATOM 715 C CA . ALA A 1 96 ? 10.703 -9.175 -29.769 1.00 68.00 96 ALA A CA 1
ATOM 716 C C . ALA A 1 96 ? 9.658 -10.282 -30.024 1.00 68.00 96 ALA A C 1
ATOM 718 O O . ALA A 1 96 ? 9.991 -11.462 -29.937 1.00 68.00 96 ALA A O 1
ATOM 719 N N . LEU A 1 97 ? 8.409 -9.911 -30.330 1.00 67.62 97 LEU A N 1
ATOM 720 C CA . LEU A 1 97 ? 7.291 -10.822 -30.600 1.00 67.62 97 LEU A CA 1
ATOM 721 C C . LEU A 1 97 ? 6.987 -10.985 -32.101 1.00 67.62 97 LEU A C 1
ATOM 723 O O . LEU A 1 97 ? 6.135 -11.800 -32.459 1.00 67.62 97 LEU A O 1
ATOM 727 N N . ALA A 1 98 ? 7.654 -10.233 -32.982 1.00 64.06 98 ALA A N 1
ATOM 728 C CA . ALA A 1 98 ? 7.475 -10.362 -34.425 1.00 64.06 98 ALA A CA 1
ATOM 729 C C . ALA A 1 98 ? 8.093 -11.683 -34.940 1.00 64.06 98 ALA A C 1
ATOM 731 O O . ALA A 1 98 ? 9.229 -11.998 -34.577 1.00 64.06 98 ALA A O 1
ATOM 732 N N . PRO A 1 99 ? 7.379 -12.470 -35.771 1.00 57.47 99 PRO A N 1
ATOM 733 C CA . PRO A 1 99 ? 7.939 -13.685 -36.358 1.00 57.47 99 PRO A CA 1
ATOM 734 C C . PRO A 1 99 ? 9.083 -13.349 -37.329 1.00 57.47 99 PRO A C 1
ATOM 736 O O . PRO A 1 99 ? 9.037 -12.317 -38.000 1.00 57.47 99 PRO A O 1
ATOM 739 N N . ALA A 1 100 ? 10.098 -14.221 -37.358 1.00 61.56 100 ALA A N 1
ATOM 740 C CA . ALA A 1 100 ? 11.291 -14.113 -38.205 1.00 61.56 100 ALA A CA 1
ATOM 741 C C . ALA A 1 100 ? 10.979 -14.168 -39.708 1.00 61.56 100 ALA A C 1
ATOM 743 O O . ALA A 1 100 ? 10.041 -14.908 -40.089 1.00 61.56 100 ALA A O 1
#

Nearest PDB structures (foldseek):
  2zm5-assembly1_A  TM=9.325E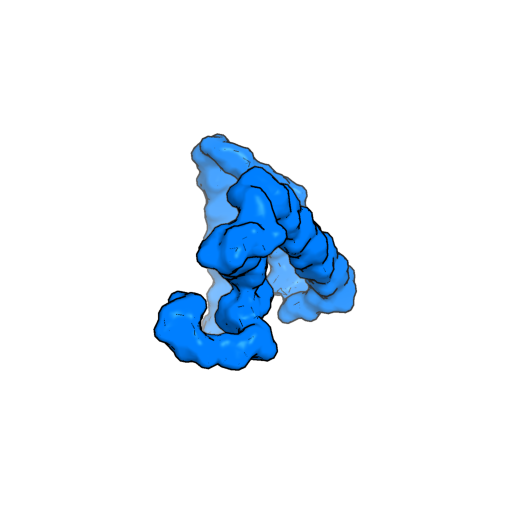-01  e=2.008E-01  Escherichia coli K-12
  3crr-assembly1_A  TM=6.902E-01  e=7.063E-02  Pseudomonas aeruginosa
  2qm7-assembly1_A  TM=7.028E-01  e=3.332E+00  Methylorubrum extorquens AM1

Solvent-accessible surface area (backbone atoms only — not comparable to full-atom values): 6124 Å² total; per-residue (Å²): 108,77,93,67,72,62,65,68,87,40,71,77,47,63,36,84,44,43,57,34,51,49,32,35,78,71,71,77,40,54,67,69,60,24,51,54,51,28,55,51,50,50,52,54,47,52,52,51,50,53,55,47,55,76,75,46,79,89,56,58,75,88,71,54,88,83,76,95,67,80,84,69,96,49,66,70,59,53,54,57,50,49,54,52,52,54,52,44,42,52,64,54,50,50,57,70,67,56,83,132

Organism: NCBI:txid442969

Secondary structure (DSSP, 8-state):
-GGGT--TTSGGGGSTTHHHHHHHHTTSS-HHHHHHHHHHHHHHHHHHHHHHHHHS-SS-GGG-----SPP-S-HHHHHHHHHHHHHHIIIIIIHHHS--

InterPro domains:
  IPR027417 P-loop containing nucleoside triphosphate hydrolase [G3DSA:3.40.50.300] (2-85)

Foldseek 3Di:
DVVVVDDCVDPVNVPQLNVLVVCVVVVNDDPVVSVVRSVVVVVVVVVVVVVCCVPDPPDPPLLDDDDPDDDDPDPVVVVVVVVVVVVSCVPPVVVVVDDD

pLDDT: mean 88.62, std 9.89, range [57.47, 98.5]

Radius of gyration: 20.35 Å; Cα contacts (8 Å, |Δi|>4): 47; chains: 1; bounding box: 39×34×58 Å